Protein AF-A0A2D6HZ17-F1 (afdb_monomer)

Radius of gyration: 19.73 Å; Cα contacts (8 Å, |Δi|>4): 128; chains: 1; bounding box: 53×51×37 Å

Solvent-accessible surface area (backbone atoms only — not comparable to full-atom values): 8493 Å² total; per-residue (Å²): 118,47,75,50,38,84,84,53,52,69,68,60,52,52,50,49,43,59,49,56,67,67,53,84,72,96,78,51,79,46,65,38,63,84,49,55,35,52,100,58,76,58,54,10,68,34,63,66,46,76,41,78,66,83,68,91,46,54,67,56,50,53,43,38,52,49,38,37,65,43,92,94,41,45,84,49,48,80,43,76,58,71,56,81,100,41,72,49,54,58,52,51,49,55,36,54,67,51,43,54,59,50,52,53,50,53,49,52,57,72,44,65,73,45,61,82,76,47,83,82,60,97,48,67,67,61,53,52,52,52,52,50,45,73,74,60,60,81,84,129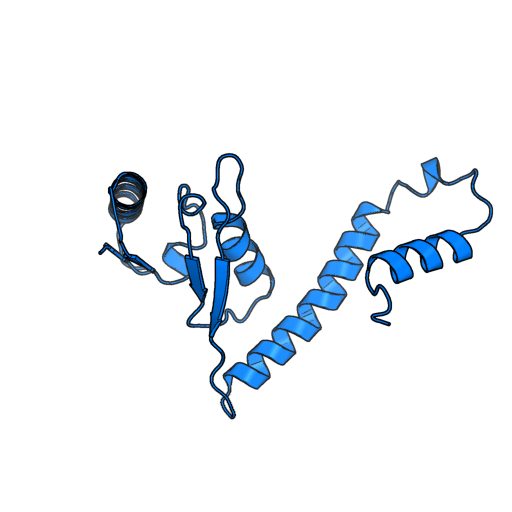

Sequence (140 aa):
MWWGHGGTDEREREDMVATYRKHEGPCLLIGTGQAFGESVDGLQTSDLAIFAMLPWRPGDFEQWKGRFDRIGGRPTLLKVVLARKSYDEKVAGILADKITPIKEFLAAEQYQGMDDKLLGIDDHDRMKASVLSALFGEEE

Mean predicted aligned error: 12.59 Å

pLDDT: mean 74.35, std 19.04, range [36.66, 95.5]

Nearest PDB structures (foldseek):
  5jxt-assembly1_I  TM=7.336E-01  e=9.247E-06  Thermothelomyces thermophilus ATCC 42464
  5jxt-assembly1_E  TM=7.074E-01  e=7.169E-06  Thermothelomyces thermophilus ATCC 42464
  5jxt-assembly1_P  TM=7.035E-01  e=1.539E-05  Thermothelomyces thermophilus ATCC 42464
  5jxt-assembly1_H  TM=7.177E-01  e=6.239E-05  Thermothelomyces thermophilus ATCC 42464
  5jxt-assembly1_C  TM=7.114E-01  e=9.740E-05  Thermothelomyces thermophilus ATCC 42464

Structure (mmCIF, N/CA/C/O backbone):
data_AF-A0A2D6HZ17-F1
#
_entry.id   AF-A0A2D6HZ17-F1
#
loop_
_atom_site.group_PDB
_atom_site.id
_atom_site.type_symbol
_atom_site.label_atom_id
_atom_site.label_alt_id
_atom_site.label_comp_id
_atom_site.label_asym_id
_atom_site.label_entity_id
_atom_site.label_seq_id
_atom_site.pdbx_PDB_ins_code
_atom_site.Cartn_x
_atom_site.Cartn_y
_atom_site.Cartn_z
_atom_site.occupancy
_atom_site.B_iso_or_equiv
_atom_site.auth_seq_id
_atom_site.auth_comp_id
_atom_site.auth_asym_id
_atom_site.auth_atom_id
_atom_site.pdbx_PDB_model_num
ATOM 1 N N . MET A 1 1 ? 8.414 -15.258 -7.104 1.00 91.69 1 MET A N 1
ATOM 2 C CA . MET A 1 1 ? 8.156 -14.530 -5.841 1.00 91.69 1 MET A CA 1
ATOM 3 C C . MET A 1 1 ? 9.336 -13.610 -5.622 1.00 91.69 1 MET A C 1
ATOM 5 O O . MET A 1 1 ? 10.458 -14.073 -5.770 1.00 91.69 1 MET A O 1
ATOM 9 N N . TRP A 1 2 ? 9.077 -12.353 -5.286 1.00 95.50 2 TRP A N 1
ATOM 10 C CA . TRP A 1 2 ? 10.088 -11.340 -4.983 1.00 95.50 2 TRP A CA 1
ATOM 11 C C . TRP A 1 2 ? 9.783 -10.718 -3.631 1.00 95.50 2 TRP A C 1
ATOM 13 O O . TRP A 1 2 ? 8.616 -10.669 -3.229 1.00 95.50 2 TRP A O 1
ATOM 23 N N . TRP A 1 3 ? 10.809 -10.246 -2.932 1.00 94.44 3 TRP A N 1
ATOM 24 C CA . TRP A 1 3 ? 10.611 -9.565 -1.665 1.00 94.44 3 TRP A CA 1
ATOM 25 C C . TRP A 1 3 ? 11.722 -8.563 -1.362 1.00 94.44 3 TRP A C 1
ATOM 27 O O . TRP A 1 3 ? 12.867 -8.775 -1.745 1.00 94.44 3 TRP A O 1
ATOM 37 N N . GLY A 1 4 ? 11.394 -7.492 -0.643 1.00 91.94 4 GLY A N 1
ATOM 38 C CA . GLY A 1 4 ? 12.387 -6.523 -0.185 1.00 91.94 4 GLY A CA 1
ATOM 39 C C . GLY A 1 4 ? 11.936 -5.716 1.031 1.00 91.94 4 GLY A C 1
ATOM 40 O O . GLY A 1 4 ? 10.765 -5.706 1.415 1.00 91.94 4 GLY A O 1
ATOM 41 N N . HIS A 1 5 ? 12.880 -5.010 1.639 1.00 92.50 5 HIS A N 1
ATOM 42 C CA . HIS A 1 5 ? 12.651 -4.120 2.777 1.00 92.50 5 HIS A CA 1
ATOM 43 C C . HIS A 1 5 ? 13.559 -2.889 2.678 1.00 92.50 5 HIS A C 1
ATOM 45 O O . HIS A 1 5 ? 14.264 -2.700 1.692 1.00 92.50 5 HIS A O 1
ATOM 51 N N . GLY A 1 6 ? 13.572 -2.037 3.708 1.00 89.50 6 GLY A N 1
ATOM 52 C CA . GLY A 1 6 ? 14.349 -0.787 3.693 1.00 89.50 6 GLY A CA 1
ATOM 53 C C . GLY A 1 6 ? 15.874 -0.953 3.599 1.00 89.50 6 GLY A C 1
ATOM 54 O O . GLY A 1 6 ? 16.568 0.040 3.437 1.00 89.50 6 GLY A O 1
ATOM 55 N N . GLY A 1 7 ? 16.394 -2.179 3.708 1.00 92.31 7 GLY A N 1
ATOM 56 C CA . GLY A 1 7 ? 17.815 -2.492 3.521 1.00 92.31 7 GLY A CA 1
ATOM 57 C C . GLY A 1 7 ? 18.145 -3.072 2.145 1.00 92.31 7 GLY A C 1
ATOM 58 O O . GLY A 1 7 ? 19.314 -3.288 1.855 1.00 92.31 7 GLY A O 1
ATOM 59 N N . THR A 1 8 ? 17.136 -3.338 1.314 1.00 91.31 8 THR A N 1
ATOM 60 C CA . THR A 1 8 ? 17.326 -3.758 -0.075 1.00 91.31 8 THR A CA 1
ATOM 61 C C . THR A 1 8 ? 17.840 -2.575 -0.885 1.00 91.31 8 THR A C 1
ATOM 63 O O . THR A 1 8 ? 17.266 -1.484 -0.789 1.00 91.31 8 THR A O 1
ATOM 66 N N . ASP A 1 9 ? 18.882 -2.796 -1.685 1.00 91.12 9 ASP A N 1
ATOM 67 C CA . ASP A 1 9 ? 19.454 -1.765 -2.549 1.00 91.12 9 ASP A CA 1
ATOM 68 C C . ASP A 1 9 ? 18.417 -1.224 -3.543 1.00 91.12 9 ASP A C 1
ATOM 70 O O . A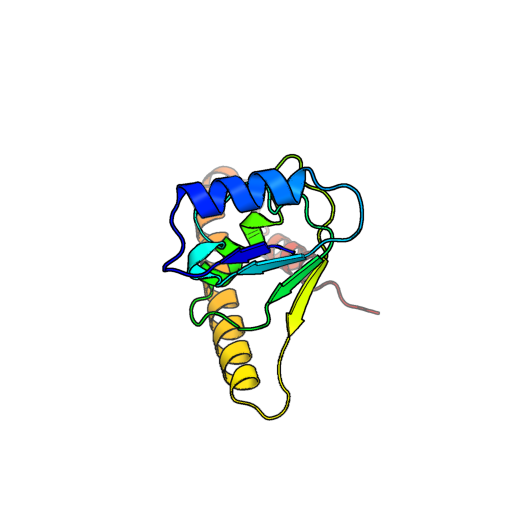SP A 1 9 ? 17.497 -1.927 -3.964 1.00 91.12 9 ASP A O 1
ATOM 74 N N . GLU A 1 10 ? 18.551 0.045 -3.920 1.00 88.88 10 GLU A N 1
ATOM 75 C CA . GLU A 1 10 ? 17.612 0.690 -4.836 1.00 88.88 10 GLU A CA 1
ATOM 76 C C . GLU A 1 10 ? 17.556 -0.003 -6.199 1.00 88.88 10 GLU A C 1
ATOM 78 O O . GLU A 1 10 ? 16.459 -0.301 -6.673 1.00 88.88 10 GLU A O 1
ATOM 83 N N . ARG A 1 11 ? 18.709 -0.356 -6.781 1.00 90.56 11 ARG A N 1
ATOM 84 C CA . ARG A 1 11 ? 18.756 -1.046 -8.079 1.00 90.56 11 ARG A CA 1
ATOM 85 C C . ARG A 1 11 ? 18.138 -2.428 -7.988 1.00 90.56 11 ARG A C 1
ATOM 87 O O . ARG A 1 11 ? 17.412 -2.848 -8.880 1.00 90.56 11 ARG A O 1
ATOM 94 N N . GLU A 1 12 ? 18.378 -3.116 -6.878 1.00 91.75 12 GLU A N 1
ATOM 95 C CA . GLU A 1 12 ? 17.792 -4.430 -6.638 1.00 91.75 12 GLU A CA 1
ATOM 96 C C . GLU A 1 12 ? 16.257 -4.346 -6.550 1.00 91.75 12 GLU A C 1
ATOM 98 O O . GLU A 1 12 ? 15.559 -5.184 -7.120 1.00 91.75 12 GLU A O 1
ATOM 103 N N . ARG A 1 13 ? 15.701 -3.302 -5.915 1.00 91.12 13 ARG A N 1
ATOM 104 C CA . ARG A 1 13 ? 14.245 -3.055 -5.909 1.00 91.12 13 ARG A CA 1
ATOM 105 C C . ARG A 1 13 ? 13.703 -2.776 -7.307 1.00 91.12 13 ARG A C 1
ATOM 107 O O . ARG A 1 13 ? 12.661 -3.328 -7.665 1.00 91.12 13 ARG A O 1
ATOM 114 N N . GLU A 1 14 ? 14.387 -1.949 -8.090 1.00 91.19 14 GLU A N 1
ATOM 115 C CA . GLU A 1 14 ? 13.996 -1.649 -9.471 1.00 91.19 14 GLU A CA 1
ATOM 116 C C . GLU A 1 14 ? 13.992 -2.910 -10.343 1.00 91.19 14 GLU A C 1
ATOM 118 O O . GLU A 1 14 ? 12.999 -3.187 -11.022 1.00 91.19 14 GLU A O 1
ATOM 123 N N . ASP A 1 15 ? 15.044 -3.726 -10.262 1.00 93.62 15 ASP A N 1
ATOM 124 C CA . ASP A 1 15 ? 15.163 -4.988 -10.995 1.00 93.62 15 ASP A CA 1
ATOM 125 C C . ASP A 1 15 ? 14.095 -6.003 -10.564 1.00 93.62 15 ASP A C 1
ATOM 127 O O . ASP A 1 15 ? 13.484 -6.682 -11.402 1.00 93.62 15 ASP A O 1
ATOM 131 N N . MET A 1 16 ? 13.794 -6.080 -9.265 1.00 94.69 16 MET A N 1
ATOM 132 C CA . MET A 1 16 ? 12.703 -6.910 -8.753 1.00 94.69 16 MET A CA 1
ATOM 133 C C . MET A 1 16 ? 11.351 -6.497 -9.333 1.00 94.69 16 MET A C 1
ATOM 135 O O . MET A 1 16 ? 10.595 -7.349 -9.795 1.00 94.69 16 MET A O 1
ATOM 139 N N . VAL A 1 17 ? 11.038 -5.201 -9.361 1.00 93.31 17 VAL A N 1
ATOM 140 C CA . VAL A 1 17 ? 9.765 -4.710 -9.913 1.00 93.31 17 VAL A CA 1
ATOM 141 C C . VAL A 1 17 ? 9.723 -4.890 -11.432 1.00 93.31 17 VAL A C 1
ATOM 143 O O . VAL A 1 17 ? 8.696 -5.287 -11.992 1.00 93.31 17 VAL A O 1
ATOM 146 N N . ALA A 1 18 ? 10.851 -4.676 -12.112 1.00 93.81 18 ALA A N 1
ATOM 147 C CA . ALA A 1 18 ? 10.976 -4.857 -13.551 1.00 93.81 18 ALA A CA 1
ATOM 148 C C . ALA A 1 18 ? 10.807 -6.319 -13.987 1.00 93.81 18 ALA A C 1
ATOM 150 O O . ALA A 1 18 ? 10.253 -6.566 -15.062 1.00 93.81 18 ALA A O 1
ATOM 151 N N . THR A 1 19 ? 11.273 -7.274 -13.180 1.00 94.88 19 THR A N 1
ATOM 152 C CA . THR A 1 19 ? 11.086 -8.712 -13.424 1.00 94.88 19 THR A CA 1
ATOM 153 C C . THR A 1 19 ? 9.691 -9.178 -13.015 1.00 94.88 19 THR A C 1
ATOM 155 O O . THR A 1 19 ? 9.060 -9.901 -13.782 1.00 94.88 19 THR A O 1
ATOM 158 N N . TYR A 1 20 ? 9.162 -8.687 -11.889 1.00 94.75 20 TYR A N 1
ATOM 159 C CA . TYR A 1 20 ? 7.787 -8.925 -11.440 1.00 94.75 20 TYR A CA 1
ATOM 160 C C . TYR A 1 20 ? 6.757 -8.564 -12.518 1.00 94.75 20 TYR A C 1
ATOM 162 O O . TYR A 1 20 ? 5.962 -9.411 -12.915 1.00 94.75 20 TYR A O 1
ATOM 170 N N . ARG A 1 21 ? 6.810 -7.340 -13.064 1.00 91.38 21 ARG A N 1
ATOM 171 C CA . ARG A 1 21 ? 5.817 -6.860 -14.047 1.00 91.38 21 ARG A CA 1
ATOM 172 C C . ARG A 1 21 ? 5.838 -7.610 -15.384 1.00 91.38 21 ARG A C 1
ATOM 174 O O . ARG A 1 21 ? 4.882 -7.529 -16.145 1.00 91.38 21 ARG A O 1
ATOM 181 N N . LYS A 1 22 ? 6.962 -8.257 -15.712 1.00 93.12 22 LYS A N 1
ATOM 182 C CA . LYS A 1 22 ? 7.152 -9.016 -16.960 1.00 93.12 22 LYS A CA 1
ATOM 183 C C . LYS A 1 22 ? 6.819 -10.497 -16.795 1.00 93.12 22 LYS A C 1
ATOM 185 O O . LYS A 1 22 ? 6.835 -11.224 -17.782 1.00 93.12 22 LYS A O 1
ATOM 190 N N . HIS A 1 23 ? 6.595 -10.956 -15.568 1.00 94.50 23 HIS A N 1
ATOM 191 C CA . HIS A 1 23 ? 6.372 -12.363 -15.300 1.00 94.50 23 HIS A CA 1
ATOM 192 C C . HIS A 1 23 ? 5.002 -12.805 -15.815 1.00 94.50 23 HIS A C 1
ATOM 194 O O . HIS A 1 23 ? 3.972 -12.237 -15.455 1.00 94.50 23 HIS A O 1
ATOM 200 N N . GLU A 1 24 ? 4.991 -13.867 -16.614 1.00 91.69 24 GLU A N 1
ATOM 201 C CA . GLU A 1 24 ? 3.760 -14.476 -17.101 1.00 91.69 24 GLU A CA 1
ATOM 202 C C . GLU A 1 24 ? 3.187 -15.441 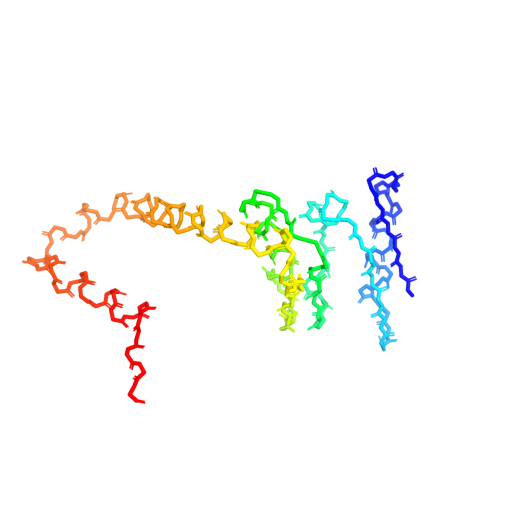-16.055 1.00 91.69 24 GLU A C 1
ATOM 204 O O . GLU A 1 24 ? 3.875 -16.319 -15.535 1.00 91.69 24 GLU A O 1
ATOM 209 N N . GLY A 1 25 ? 1.903 -15.285 -15.739 1.00 92.44 25 GLY A N 1
ATOM 210 C CA . GLY A 1 25 ? 1.198 -16.136 -14.782 1.00 92.44 25 GLY A CA 1
ATOM 211 C C . GLY A 1 25 ? 1.277 -15.667 -13.320 1.00 92.44 25 GLY A C 1
ATOM 212 O O . GLY A 1 25 ? 1.794 -14.585 -13.025 1.00 92.44 25 GLY A O 1
ATOM 213 N N . PRO A 1 26 ? 0.719 -16.463 -12.386 1.00 94.31 26 PRO A N 1
ATOM 214 C CA . PRO A 1 26 ? 0.563 -16.065 -10.991 1.00 94.31 26 PRO A CA 1
ATOM 215 C C . PRO A 1 26 ? 1.904 -15.807 -10.315 1.00 94.31 26 PRO A C 1
ATOM 217 O O . PRO A 1 26 ? 2.805 -16.648 -10.335 1.00 94.31 26 PRO A O 1
ATOM 220 N N . CYS A 1 27 ? 2.031 -14.653 -9.670 1.00 95.12 27 CYS A N 1
ATOM 221 C CA . CYS A 1 27 ? 3.247 -14.290 -8.970 1.00 95.12 27 CYS A CA 1
ATOM 222 C C . CYS A 1 27 ? 2.971 -13.340 -7.796 1.00 95.12 27 CYS A C 1
ATOM 224 O O . CYS A 1 27 ? 1.852 -12.867 -7.609 1.00 95.12 27 CYS A O 1
ATOM 226 N N . LEU A 1 28 ? 3.988 -13.112 -6.961 1.00 95.38 28 LEU A N 1
ATOM 227 C CA . LEU A 1 28 ? 3.863 -12.359 -5.714 1.00 95.38 28 LEU A CA 1
ATOM 228 C C . LEU A 1 28 ? 5.105 -11.501 -5.477 1.00 95.38 28 LEU A C 1
ATOM 230 O O . LEU A 1 28 ? 6.224 -12.016 -5.556 1.00 95.38 28 LEU A O 1
ATOM 234 N N . LEU A 1 29 ? 4.879 -10.234 -5.139 1.00 94.94 29 LEU A N 1
ATOM 235 C CA . LEU A 1 29 ? 5.874 -9.285 -4.648 1.00 94.94 29 LEU A CA 1
ATOM 236 C C . LEU A 1 29 ? 5.511 -8.902 -3.207 1.00 94.94 29 LEU A C 1
ATOM 238 O O . LEU A 1 29 ? 4.372 -8.524 -2.939 1.00 94.94 29 LEU A O 1
ATOM 242 N N . ILE A 1 30 ? 6.467 -9.016 -2.287 1.00 94.75 30 ILE A N 1
ATOM 243 C CA . ILE A 1 30 ? 6.288 -8.706 -0.863 1.00 94.75 30 ILE A CA 1
ATOM 244 C C . ILE A 1 30 ? 7.211 -7.550 -0.486 1.00 94.75 30 ILE A C 1
ATOM 246 O O . ILE A 1 30 ? 8.408 -7.589 -0.739 1.00 94.75 30 ILE A O 1
ATOM 250 N N . GLY A 1 31 ? 6.677 -6.521 0.156 1.00 92.88 31 GLY A N 1
ATOM 251 C CA . GLY A 1 31 ? 7.461 -5.338 0.476 1.00 92.88 31 GLY A CA 1
ATOM 252 C C . GLY A 1 31 ? 7.006 -4.663 1.750 1.00 92.88 31 GLY A C 1
ATOM 253 O O . GLY A 1 31 ? 5.832 -4.729 2.116 1.00 92.88 31 GLY A O 1
ATOM 254 N N . THR A 1 32 ? 7.924 -3.963 2.410 1.00 91.31 32 THR A N 1
ATOM 255 C CA . THR A 1 32 ? 7.518 -2.951 3.385 1.00 91.31 32 THR A CA 1
ATOM 256 C C . THR A 1 32 ? 7.011 -1.718 2.642 1.00 91.31 32 THR A C 1
ATOM 258 O O . THR A 1 32 ? 7.557 -1.333 1.606 1.00 91.31 32 THR A O 1
A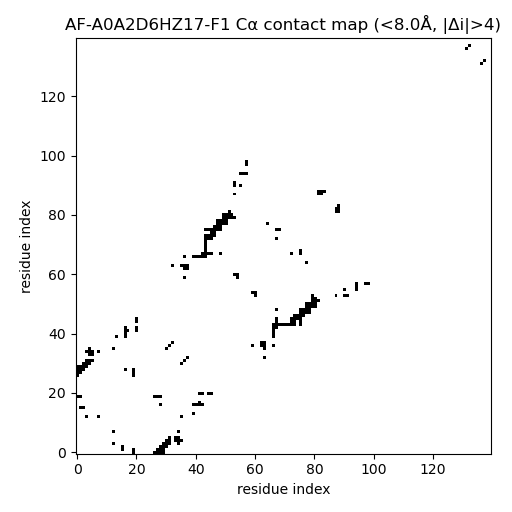TOM 261 N N . GLY A 1 33 ? 5.986 -1.055 3.184 1.00 85.56 33 GLY A N 1
ATOM 262 C CA . GLY A 1 33 ? 5.444 0.157 2.564 1.00 85.56 33 GLY A CA 1
ATOM 263 C C . GLY A 1 33 ? 6.477 1.284 2.433 1.00 85.56 33 GLY A C 1
ATOM 264 O O . GLY A 1 33 ? 6.422 2.053 1.490 1.00 85.56 33 GLY A O 1
ATOM 265 N N . GLN A 1 34 ? 7.486 1.336 3.302 1.00 84.50 34 GLN A N 1
ATOM 266 C CA . GLN A 1 34 ? 8.588 2.300 3.177 1.00 84.50 34 GLN A CA 1
ATOM 267 C C . GLN A 1 34 ? 9.555 1.970 2.026 1.00 84.50 34 GLN A C 1
ATOM 269 O O . GLN A 1 34 ? 10.157 2.869 1.460 1.00 84.50 34 GLN A O 1
ATOM 274 N N . ALA A 1 35 ? 9.711 0.693 1.663 1.00 85.00 35 ALA A N 1
ATOM 275 C CA . ALA A 1 35 ? 10.616 0.288 0.586 1.00 85.00 35 ALA A CA 1
ATOM 276 C C . ALA A 1 35 ? 9.951 0.306 -0.798 1.00 85.00 35 ALA A C 1
ATOM 278 O O . ALA A 1 35 ? 10.636 0.503 -1.795 1.00 85.00 35 ALA A O 1
ATOM 279 N N . PHE A 1 36 ? 8.633 0.085 -0.863 1.00 83.81 36 PHE A N 1
ATOM 280 C CA . PHE A 1 36 ? 7.895 -0.043 -2.129 1.00 83.81 36 PHE A CA 1
ATOM 281 C C . PHE A 1 36 ? 6.751 0.962 -2.306 1.00 83.81 36 PHE A C 1
ATOM 283 O O . PHE A 1 36 ? 6.166 1.052 -3.382 1.00 83.81 36 PHE A O 1
ATOM 290 N N . GLY A 1 37 ? 6.400 1.709 -1.262 1.00 68.69 37 GLY A N 1
ATOM 291 C CA . GLY A 1 37 ? 5.317 2.693 -1.294 1.00 68.69 37 GLY A CA 1
ATOM 292 C C . GLY A 1 37 ? 5.738 4.073 -1.798 1.00 68.69 37 GLY A C 1
ATOM 293 O O . GLY A 1 37 ? 4.877 4.888 -2.141 1.00 68.69 37 GLY A O 1
ATOM 294 N N . GLU A 1 38 ? 7.044 4.316 -1.904 1.00 72.50 38 GLU A N 1
ATOM 295 C CA . GLU A 1 38 ? 7.640 5.552 -2.408 1.00 72.50 38 GLU A CA 1
ATOM 296 C C . GLU A 1 38 ? 8.513 5.254 -3.629 1.00 72.50 38 GLU A C 1
ATOM 298 O O . GLU A 1 38 ? 9.154 4.210 -3.699 1.00 72.50 38 GLU A O 1
ATOM 303 N N . SER A 1 39 ? 8.498 6.160 -4.611 1.00 66.19 39 SER A N 1
ATOM 304 C CA . SER A 1 39 ? 9.367 6.154 -5.805 1.00 66.19 39 SER A CA 1
ATOM 305 C C . SER A 1 39 ? 9.382 4.893 -6.690 1.00 66.19 39 SER A C 1
ATOM 307 O O . SER A 1 39 ? 10.068 4.884 -7.703 1.00 66.19 39 SER A O 1
ATOM 309 N N . VAL A 1 40 ? 8.575 3.868 -6.404 1.00 80.50 40 VAL A N 1
ATOM 310 C CA . VAL A 1 40 ? 8.437 2.677 -7.257 1.00 80.50 40 VAL A CA 1
ATOM 311 C C . VAL A 1 40 ? 7.382 2.900 -8.344 1.00 80.50 40 VAL A C 1
ATOM 313 O O . VAL A 1 40 ? 6.307 3.456 -8.088 1.00 80.50 40 VAL A O 1
ATOM 316 N N . ASP A 1 41 ? 7.679 2.458 -9.567 1.00 83.75 41 ASP A N 1
ATOM 317 C CA . ASP A 1 41 ? 6.755 2.406 -10.703 1.00 83.75 41 ASP A CA 1
ATOM 318 C C . ASP A 1 41 ? 6.605 0.980 -11.239 1.00 83.75 41 ASP A C 1
ATOM 320 O O . ASP A 1 41 ? 7.557 0.206 -11.252 1.00 83.75 41 ASP A O 1
ATOM 324 N N . GLY A 1 42 ? 5.400 0.632 -11.686 1.00 84.88 42 GLY A N 1
ATOM 325 C CA . GLY A 1 42 ? 5.062 -0.687 -12.220 1.00 84.88 42 GLY A CA 1
ATOM 326 C C . GLY A 1 42 ? 4.098 -1.486 -11.346 1.00 84.88 42 GLY A C 1
ATOM 327 O O . GLY A 1 42 ? 3.538 -2.470 -11.823 1.00 84.88 42 GLY A O 1
ATOM 328 N N . LEU A 1 43 ? 3.830 -1.065 -10.106 1.00 90.81 43 LEU A N 1
ATOM 329 C CA . LEU A 1 43 ? 2.884 -1.755 -9.219 1.00 90.81 43 LEU A CA 1
ATOM 330 C C . LEU A 1 43 ? 1.430 -1.668 -9.705 1.00 90.81 43 LEU A C 1
ATOM 332 O O . LEU A 1 43 ? 0.648 -2.567 -9.411 1.00 90.81 43 LEU A O 1
ATOM 336 N N . GLN A 1 44 ? 1.092 -0.678 -10.535 1.00 90.56 44 GLN A N 1
ATOM 337 C CA . GLN A 1 44 ? -0.189 -0.565 -11.245 1.00 90.56 44 GLN A CA 1
ATOM 338 C C . GLN A 1 44 ? -0.467 -1.730 -12.211 1.00 90.56 44 GLN A C 1
ATOM 340 O O . GLN A 1 44 ? -1.567 -1.869 -12.741 1.00 90.56 44 GLN A O 1
ATOM 345 N N . THR A 1 45 ? 0.534 -2.582 -12.450 1.00 90.81 45 THR A N 1
ATOM 346 C CA . THR A 1 45 ? 0.383 -3.855 -13.158 1.00 90.81 45 THR A CA 1
ATOM 347 C C . THR A 1 45 ? 0.011 -5.000 -12.221 1.00 90.81 45 THR A C 1
ATOM 349 O O . THR A 1 45 ? 0.125 -6.144 -12.625 1.00 90.81 45 THR A O 1
ATOM 352 N N . SER A 1 46 ? -0.444 -4.766 -10.992 1.00 92.19 46 SER A N 1
ATOM 353 C CA . SER A 1 46 ? -0.902 -5.828 -10.079 1.00 92.19 46 SER A CA 1
ATOM 354 C C . SER A 1 46 ? -2.408 -6.077 -10.235 1.00 92.19 46 SER A C 1
ATOM 356 O O . SER A 1 46 ? -3.145 -5.163 -10.568 1.00 92.19 46 SER A O 1
ATOM 358 N N . ASP A 1 47 ? -2.891 -7.295 -9.977 1.00 92.38 47 ASP A N 1
ATOM 359 C CA . ASP A 1 47 ? -4.344 -7.563 -9.890 1.00 92.38 47 ASP A CA 1
ATOM 360 C C . ASP A 1 47 ? -4.883 -7.369 -8.462 1.00 92.38 47 ASP A C 1
ATOM 362 O O . ASP A 1 47 ? -6.064 -7.101 -8.246 1.00 92.38 47 ASP A O 1
ATOM 366 N N . LEU A 1 48 ? -4.012 -7.533 -7.462 1.00 91.75 48 LEU A N 1
ATOM 367 C CA . LEU A 1 48 ? -4.352 -7.523 -6.044 1.00 91.75 48 LEU A CA 1
ATOM 368 C C . LEU A 1 48 ? -3.199 -6.926 -5.235 1.00 91.75 48 LEU A C 1
ATOM 370 O O . LEU A 1 48 ? -2.071 -7.407 -5.322 1.00 91.75 48 LEU A O 1
ATOM 374 N N . ALA A 1 49 ? -3.506 -5.946 -4.390 1.00 91.56 49 ALA A N 1
ATOM 375 C CA . ALA A 1 49 ? -2.607 -5.452 -3.357 1.00 91.56 49 ALA A CA 1
ATOM 376 C C . ALA A 1 49 ? -3.191 -5.746 -1.975 1.00 91.56 49 ALA A C 1
ATOM 378 O O . ALA A 1 49 ? -4.367 -5.482 -1.714 1.00 91.56 49 ALA A O 1
ATOM 379 N N . ILE A 1 50 ? -2.364 -6.287 -1.082 1.00 91.44 50 ILE A N 1
ATOM 380 C CA . ILE A 1 50 ? -2.759 -6.612 0.288 1.00 91.44 50 ILE A CA 1
ATOM 381 C C . ILE A 1 50 ? -1.922 -5.778 1.253 1.00 91.44 50 ILE A C 1
ATOM 383 O O . ILE A 1 50 ? -0.714 -5.971 1.372 1.00 91.44 50 ILE A O 1
ATOM 387 N N . PHE A 1 51 ? -2.580 -4.883 1.981 1.00 89.50 51 PHE A N 1
ATOM 388 C CA . PHE A 1 51 ? -1.992 -4.155 3.095 1.00 89.50 51 PHE A CA 1
ATOM 389 C C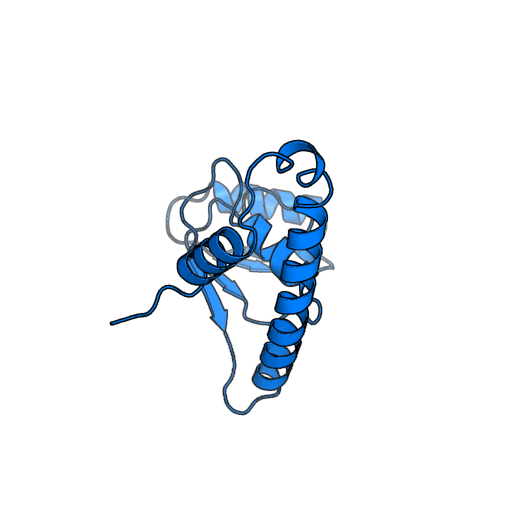 . PHE A 1 51 ? -2.166 -4.982 4.366 1.00 89.50 51 PHE A C 1
ATOM 391 O O . PHE A 1 51 ? -3.224 -4.971 4.993 1.00 89.50 51 PHE A O 1
ATOM 398 N N . ALA A 1 52 ? -1.120 -5.734 4.711 1.00 89.00 52 ALA A N 1
ATOM 399 C CA . ALA A 1 52 ? -1.077 -6.549 5.925 1.00 89.00 52 ALA A CA 1
ATOM 400 C C . ALA A 1 52 ? -0.776 -5.733 7.195 1.00 89.00 52 ALA A C 1
ATOM 402 O O . ALA A 1 52 ? -1.009 -6.214 8.296 1.00 89.00 52 ALA A O 1
ATOM 403 N N . MET A 1 53 ? -0.245 -4.517 7.043 1.00 85.12 53 MET A N 1
ATOM 404 C CA . MET A 1 53 ? 0.021 -3.586 8.139 1.00 85.12 53 MET A CA 1
ATOM 405 C C . MET A 1 53 ? -0.471 -2.195 7.752 1.00 85.12 53 MET A C 1
ATOM 407 O O . MET A 1 53 ? -0.151 -1.702 6.666 1.00 85.12 53 MET A O 1
ATOM 411 N N . LEU A 1 54 ? -1.227 -1.562 8.648 1.00 81.25 54 LEU A N 1
ATOM 412 C CA . LEU A 1 54 ? -1.662 -0.182 8.477 1.00 81.25 54 LEU A CA 1
ATOM 413 C C . LEU A 1 54 ? -0.508 0.796 8.747 1.00 81.25 54 LEU A C 1
ATOM 415 O O . LEU A 1 54 ? 0.209 0.634 9.739 1.00 81.25 54 LEU A O 1
ATOM 419 N N . PRO A 1 55 ? -0.333 1.840 7.918 1.00 82.75 55 PRO A N 1
ATOM 420 C CA . PRO A 1 55 ? 0.540 2.945 8.276 1.00 82.75 55 PRO A CA 1
ATOM 421 C C . PRO A 1 55 ? -0.081 3.779 9.398 1.00 82.75 55 PRO A C 1
ATOM 423 O O . PRO A 1 55 ? -1.288 3.784 9.605 1.00 82.75 55 PRO A O 1
ATOM 426 N N . TRP A 1 56 ? 0.738 4.562 10.091 1.00 81.38 56 TRP A N 1
ATOM 427 C CA . TRP A 1 56 ? 0.254 5.486 11.123 1.00 81.38 56 TRP A CA 1
ATOM 428 C C . TRP A 1 56 ? -0.214 6.834 10.571 1.00 81.38 56 TRP A C 1
ATOM 430 O O . TRP A 1 56 ? -0.950 7.564 11.242 1.00 81.38 56 TRP A O 1
ATOM 440 N N . ARG A 1 57 ? 0.248 7.191 9.368 1.00 81.44 57 ARG A N 1
ATOM 441 C CA . ARG A 1 57 ? -0.067 8.459 8.710 1.00 81.44 57 ARG A CA 1
ATOM 442 C C . ARG A 1 57 ? -1.012 8.199 7.533 1.00 81.44 57 ARG A C 1
ATOM 444 O O . ARG A 1 57 ? -0.677 7.380 6.679 1.00 81.44 57 ARG A O 1
ATOM 451 N N . PRO A 1 58 ? -2.135 8.930 7.433 1.00 77.25 58 PRO A N 1
ATOM 452 C CA . PRO A 1 58 ? -3.026 8.863 6.274 1.00 77.25 58 PRO A CA 1
ATOM 453 C C . PRO A 1 58 ? -2.314 9.062 4.936 1.00 77.25 58 PRO A C 1
ATOM 455 O O . PRO A 1 58 ? -2.544 8.305 3.999 1.00 77.25 58 PRO A O 1
ATOM 458 N N . GLY A 1 59 ? -1.391 10.028 4.876 1.00 81.56 59 GLY A N 1
ATOM 459 C CA . GLY A 1 59 ? -0.651 10.333 3.653 1.00 81.56 59 GLY A CA 1
ATOM 460 C C . GLY A 1 59 ? 0.202 9.168 3.147 1.00 81.56 59 GLY A C 1
ATOM 461 O O . GLY A 1 59 ? 0.343 9.009 1.941 1.00 81.56 59 GLY A O 1
ATOM 462 N N . ASP A 1 60 ? 0.715 8.310 4.035 1.00 83.62 60 ASP A N 1
ATOM 463 C CA . ASP A 1 60 ? 1.441 7.105 3.612 1.00 83.62 60 ASP A CA 1
ATOM 464 C C . ASP A 1 60 ? 0.485 6.134 2.911 1.00 83.62 60 ASP A C 1
ATOM 466 O O . ASP A 1 60 ? 0.806 5.594 1.858 1.00 83.62 60 ASP A O 1
ATOM 470 N N . PHE A 1 61 ? -0.725 5.955 3.452 1.00 82.00 61 PHE A N 1
ATOM 471 C CA . PHE A 1 61 ? -1.734 5.088 2.845 1.00 82.00 61 PHE A CA 1
ATOM 472 C C . PHE A 1 61 ? -2.164 5.590 1.461 1.00 82.00 61 PHE A C 1
ATOM 474 O O . PHE A 1 61 ? -2.240 4.802 0.518 1.00 82.00 61 PHE A O 1
ATOM 481 N N . GLU A 1 62 ? -2.407 6.895 1.319 1.00 82.38 62 GLU A N 1
ATOM 482 C CA . GLU A 1 62 ? -2.752 7.510 0.031 1.00 82.38 62 GLU A CA 1
ATOM 483 C C . GLU A 1 62 ? -1.622 7.372 -0.987 1.00 82.38 62 GLU A C 1
ATOM 485 O O . GLU A 1 62 ? -1.868 6.989 -2.133 1.00 82.38 62 GLU A O 1
ATOM 490 N N . GLN A 1 63 ? -0.377 7.599 -0.564 1.00 82.81 63 GLN A N 1
ATOM 491 C CA . GLN A 1 63 ? 0.784 7.399 -1.422 1.00 82.81 63 GLN A CA 1
ATOM 492 C C . GLN A 1 63 ? 0.915 5.950 -1.881 1.00 82.81 63 GLN A C 1
ATOM 494 O O . GLN A 1 63 ? 1.141 5.717 -3.068 1.00 82.81 63 GLN A O 1
ATOM 499 N N . TRP A 1 64 ? 0.760 4.983 -0.972 1.00 87.00 64 TRP A N 1
ATOM 500 C CA . TRP A 1 64 ? 0.861 3.562 -1.301 1.00 87.00 64 TRP A CA 1
ATOM 501 C C . TRP A 1 64 ? -0.259 3.133 -2.245 1.00 87.00 64 TRP A C 1
ATOM 503 O O . TRP A 1 64 ? 0.007 2.473 -3.248 1.00 87.00 64 TRP A O 1
ATOM 513 N N . LYS A 1 65 ? -1.500 3.562 -1.976 1.00 84.44 65 LYS A N 1
ATOM 514 C CA . LYS A 1 65 ? -2.642 3.366 -2.878 1.00 84.44 65 LYS A CA 1
ATOM 515 C C . LYS A 1 65 ? -2.338 3.920 -4.271 1.00 84.44 65 LYS A C 1
ATOM 517 O O . LYS A 1 65 ? -2.530 3.216 -5.260 1.00 84.44 65 LYS A O 1
ATOM 522 N N . GLY A 1 66 ? -1.812 5.141 -4.348 1.00 85.62 66 GLY A N 1
ATOM 523 C CA . GLY A 1 66 ? -1.459 5.804 -5.604 1.00 85.62 66 GLY A CA 1
ATOM 524 C C . GLY A 1 66 ? -0.361 5.103 -6.414 1.00 85.62 66 GLY A C 1
ATOM 525 O O . GLY A 1 66 ? -0.091 5.500 -7.543 1.00 85.62 66 GLY A O 1
ATOM 526 N N . ARG A 1 67 ? 0.298 4.060 -5.887 1.00 87.19 67 ARG A N 1
ATOM 527 C CA . ARG A 1 67 ? 1.219 3.214 -6.672 1.00 87.19 67 ARG A CA 1
ATOM 528 C C . ARG A 1 67 ? 0.494 2.168 -7.512 1.00 87.19 67 ARG A C 1
ATOM 530 O O . ARG A 1 67 ? 1.011 1.781 -8.554 1.00 87.19 67 ARG A O 1
ATOM 537 N N . PHE A 1 68 ? -0.692 1.750 -7.083 1.00 88.56 68 PH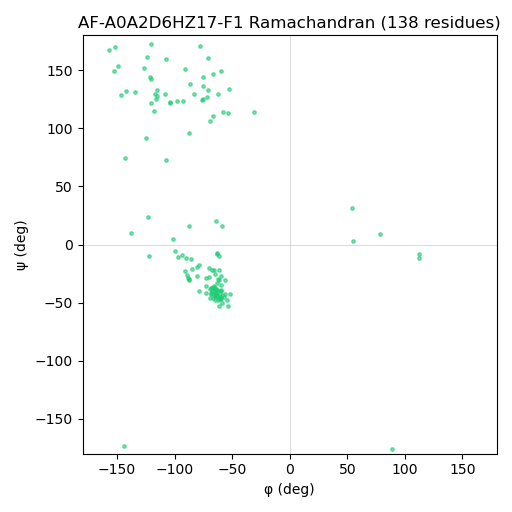E A N 1
ATOM 538 C CA . PHE A 1 68 ? -1.531 0.794 -7.806 1.00 88.56 68 PHE A CA 1
ATOM 539 C C . PHE A 1 68 ? -2.510 1.489 -8.759 1.00 88.56 68 PHE A C 1
ATOM 541 O O . PHE A 1 68 ? -2.931 0.896 -9.745 1.00 88.56 68 PHE A O 1
ATOM 548 N N . ASP A 1 69 ? -2.825 2.758 -8.494 1.00 85.00 69 ASP A N 1
ATOM 549 C CA . ASP A 1 69 ? -3.743 3.579 -9.284 1.00 85.00 69 ASP A CA 1
ATOM 550 C C . ASP A 1 69 ? -2.976 4.645 -10.085 1.00 85.00 69 ASP A C 1
ATOM 552 O O . ASP A 1 69 ? -2.945 5.826 -9.739 1.00 85.00 69 ASP A O 1
ATOM 556 N N . ARG A 1 70 ? -2.266 4.200 -11.131 1.00 84.94 70 ARG A N 1
ATOM 557 C CA . ARG A 1 70 ? -1.527 5.067 -12.067 1.00 84.94 70 ARG A CA 1
ATOM 558 C C . ARG A 1 70 ? -1.948 4.842 -13.513 1.00 84.94 70 ARG A C 1
ATOM 560 O O . ARG A 1 70 ? -2.466 3.787 -13.874 1.00 84.94 70 ARG A O 1
ATOM 567 N N . ILE A 1 71 ? -1.631 5.824 -14.359 1.00 84.75 71 ILE A N 1
ATOM 568 C CA . ILE A 1 71 ? -1.826 5.763 -15.812 1.00 84.75 71 ILE A CA 1
ATOM 569 C C . ILE A 1 71 ? -1.178 4.492 -16.384 1.00 84.75 71 ILE A C 1
ATOM 571 O O . ILE A 1 71 ? -0.039 4.158 -16.060 1.00 84.75 71 ILE A O 1
ATOM 575 N N . GLY A 1 72 ? -1.915 3.795 -17.253 1.00 82.38 72 GLY A N 1
ATOM 576 C CA . GLY A 1 72 ? -1.460 2.558 -17.894 1.00 82.38 72 GLY A CA 1
ATOM 577 C C . GLY A 1 72 ? -1.551 1.311 -17.007 1.00 82.38 72 GLY A C 1
ATOM 578 O O . GLY A 1 72 ? -1.030 0.266 -17.388 1.00 82.38 72 GLY A O 1
ATOM 579 N N . GLY A 1 73 ? -2.182 1.417 -15.833 1.00 82.00 73 GLY A N 1
ATOM 580 C CA . GLY A 1 73 ? -2.454 0.293 -14.943 1.00 82.00 73 GLY A CA 1
ATOM 581 C C . GLY A 1 73 ? -3.642 -0.572 -15.364 1.00 82.00 73 GLY A C 1
ATOM 582 O O . GLY A 1 73 ? -4.424 -0.220 -16.249 1.00 82.00 73 GLY A O 1
ATOM 583 N N . ARG A 1 74 ? -3.788 -1.710 -14.682 1.00 84.00 74 ARG A N 1
ATOM 584 C CA . ARG A 1 74 ? -4.977 -2.574 -14.735 1.00 84.00 74 ARG A CA 1
ATOM 585 C C . ARG A 1 74 ? -5.776 -2.454 -13.433 1.00 84.00 74 ARG A C 1
ATOM 587 O O . ARG A 1 74 ? -5.206 -2.041 -12.421 1.00 84.00 74 ARG A O 1
ATOM 594 N N . PRO A 1 75 ? -7.074 -2.817 -13.420 1.00 87.12 75 PRO A N 1
ATOM 595 C CA . PRO A 1 75 ? -7.862 -2.806 -12.193 1.00 87.12 75 PRO A CA 1
ATOM 596 C C . PRO A 1 75 ? -7.180 -3.623 -11.088 1.00 87.12 75 PRO A C 1
ATOM 598 O O . PRO A 1 75 ? -7.057 -4.840 -11.197 1.00 87.12 75 PRO A O 1
ATOM 601 N N . THR A 1 76 ? -6.733 -2.943 -10.031 1.00 88.50 76 THR A N 1
ATOM 602 C CA . THR A 1 76 ? -6.102 -3.575 -8.868 1.00 88.50 76 THR A CA 1
ATOM 603 C C . THR A 1 76 ? -7.094 -3.607 -7.713 1.00 88.50 76 THR A C 1
ATOM 605 O O . THR A 1 76 ? -7.551 -2.562 -7.247 1.00 88.50 76 THR A O 1
ATOM 608 N N . LEU A 1 77 ? -7.403 -4.794 -7.194 1.00 88.00 77 LEU A N 1
ATOM 609 C CA . LEU A 1 77 ? -8.175 -4.922 -5.963 1.00 88.00 77 LEU A CA 1
ATOM 610 C C . LEU A 1 77 ? -7.288 -4.579 -4.760 1.00 88.00 77 LEU A C 1
ATOM 612 O O . LEU A 1 77 ? -6.248 -5.198 -4.559 1.00 88.00 77 LEU A O 1
ATOM 616 N N . LEU A 1 78 ? -7.710 -3.632 -3.925 1.00 87.25 78 LEU A N 1
ATOM 617 C CA . LEU A 1 78 ? -7.018 -3.305 -2.678 1.00 87.25 78 LEU A CA 1
ATOM 618 C C . LEU A 1 78 ? -7.700 -4.010 -1.506 1.00 87.25 78 LEU A C 1
ATOM 620 O O . LEU A 1 78 ? -8.891 -3.821 -1.267 1.00 87.25 78 LEU A O 1
ATOM 624 N N . LYS A 1 79 ? -6.942 -4.807 -0.751 1.00 85.81 79 LYS A N 1
ATOM 625 C CA . LYS A 1 79 ? -7.398 -5.427 0.497 1.00 85.81 79 LYS A CA 1
ATOM 626 C C . LYS A 1 79 ? -6.580 -4.904 1.664 1.00 85.81 79 LYS A C 1
ATOM 628 O O . LYS A 1 79 ? -5.360 -5.015 1.668 1.00 85.81 79 LYS A O 1
ATOM 633 N N . VAL A 1 80 ? -7.262 -4.382 2.673 1.00 84.62 80 VAL A N 1
ATOM 634 C CA . VAL A 1 80 ? -6.655 -4.010 3.953 1.00 84.62 80 VAL A CA 1
ATOM 635 C C . VAL A 1 80 ? -7.034 -5.077 4.968 1.00 84.62 80 VAL A C 1
ATOM 637 O O . VAL A 1 80 ? -8.216 -5.366 5.150 1.00 84.62 80 VAL A O 1
ATOM 640 N N . VAL A 1 81 ? -6.038 -5.702 5.590 1.00 84.44 81 VAL A N 1
ATOM 641 C CA . VAL A 1 81 ? -6.262 -6.735 6.604 1.00 84.44 81 VAL A CA 1
ATOM 642 C C . VAL A 1 81 ? -6.275 -6.068 7.971 1.00 84.44 81 VAL A C 1
ATOM 644 O O . VAL A 1 81 ? -5.316 -5.397 8.335 1.00 84.44 81 VAL A O 1
ATOM 647 N N . LEU A 1 82 ? -7.363 -6.259 8.718 1.00 79.94 82 LEU A N 1
ATOM 648 C CA . LEU A 1 82 ? -7.511 -5.773 10.089 1.00 79.94 82 LEU A CA 1
ATOM 649 C C . LEU A 1 82 ? -7.750 -6.961 11.012 1.00 79.94 82 LEU A C 1
ATOM 651 O O . LEU A 1 82 ? -8.719 -7.709 10.831 1.00 79.94 82 LEU A O 1
ATOM 655 N N . ALA A 1 83 ? -6.886 -7.141 12.009 1.00 81.12 83 ALA A N 1
ATOM 656 C CA . ALA A 1 83 ? -7.120 -8.145 13.032 1.00 81.12 83 ALA A CA 1
ATOM 657 C C . ALA A 1 83 ? -8.191 -7.653 14.018 1.00 81.12 83 ALA A C 1
ATOM 659 O O . ALA A 1 83 ? -8.061 -6.587 14.625 1.00 81.12 83 ALA A O 1
ATOM 660 N N . ARG A 1 84 ? -9.255 -8.445 14.200 1.00 80.06 84 ARG A N 1
ATOM 661 C CA . ARG A 1 84 ? -10.340 -8.113 15.136 1.00 80.06 84 ARG A CA 1
ATOM 662 C C . ARG A 1 84 ? -9.861 -8.136 16.581 1.00 80.06 84 ARG A C 1
ATOM 664 O O . ARG A 1 84 ? -9.052 -8.993 16.938 1.00 80.06 84 ARG A O 1
ATOM 671 N N . LYS A 1 85 ? -10.432 -7.268 17.423 1.00 83.94 85 LYS A N 1
ATOM 672 C CA . LYS A 1 85 ? -10.075 -7.139 18.851 1.00 83.94 85 LYS A CA 1
ATOM 673 C C . LYS A 1 85 ? -8.575 -6.918 19.065 1.00 83.94 85 LYS A C 1
ATOM 675 O O . LYS A 1 85 ? -8.001 -7.385 20.050 1.00 83.94 85 LYS A O 1
ATOM 680 N N . SER A 1 86 ? -7.935 -6.249 18.116 1.00 83.62 86 SER A N 1
ATOM 681 C CA . SER A 1 86 ? -6.514 -5.943 18.159 1.00 83.62 86 SER A CA 1
ATOM 682 C C . SER A 1 86 ? -6.302 -4.436 18.124 1.00 83.62 86 SER A C 1
ATOM 684 O O . SER A 1 86 ? -7.229 -3.650 17.915 1.00 83.62 86 SER A O 1
ATOM 686 N N . TYR A 1 87 ? -5.052 -4.030 18.308 1.00 84.00 87 TYR A N 1
ATOM 687 C CA . TYR A 1 87 ? -4.675 -2.630 18.207 1.00 84.00 87 TYR A CA 1
ATOM 688 C C . TYR A 1 87 ? -4.945 -2.042 16.804 1.00 84.00 87 TYR A C 1
ATOM 690 O O . TYR A 1 87 ? -5.143 -0.832 16.683 1.00 84.00 87 TYR A O 1
ATOM 698 N N . ASP A 1 88 ? -5.046 -2.880 15.767 1.00 74.44 88 ASP A N 1
ATOM 699 C CA . ASP A 1 88 ? -5.331 -2.459 14.391 1.00 74.44 88 ASP A CA 1
ATOM 700 C C . ASP A 1 88 ? -6.675 -1.734 14.264 1.00 74.44 88 ASP A C 1
ATOM 702 O O . ASP A 1 88 ? -6.777 -0.778 13.499 1.00 74.44 88 ASP A O 1
ATOM 706 N N . GLU A 1 89 ? -7.694 -2.118 15.044 1.00 76.69 89 GLU A N 1
ATOM 707 C CA . GLU A 1 89 ? -9.004 -1.444 15.039 1.00 76.69 89 GLU A CA 1
ATOM 708 C C . GLU A 1 89 ? -8.881 0.009 15.518 1.00 76.69 89 GLU A C 1
ATOM 710 O O . GLU A 1 89 ? -9.485 0.918 14.948 1.00 76.69 89 GLU A O 1
ATOM 715 N N . LYS A 1 90 ? -8.032 0.250 16.525 1.00 80.94 90 LYS A N 1
ATOM 716 C CA . LYS A 1 90 ? -7.758 1.600 17.026 1.00 80.94 90 LYS A CA 1
ATOM 717 C C . LYS A 1 90 ? -6.995 2.431 15.996 1.00 80.94 90 LYS A C 1
ATOM 719 O O . LYS A 1 90 ? -7.300 3.608 15.821 1.00 80.94 90 LYS A O 1
ATOM 724 N N . VAL A 1 91 ? -6.011 1.838 15.317 1.00 75.88 91 VAL A N 1
ATOM 725 C CA . VAL A 1 91 ? -5.251 2.521 14.256 1.00 75.88 91 VAL A CA 1
ATOM 726 C C . VAL A 1 91 ? -6.159 2.860 13.078 1.00 75.88 91 VAL A C 1
ATOM 728 O O . VAL A 1 91 ? -6.119 3.990 12.601 1.00 75.88 91 VAL A O 1
ATOM 731 N N . ALA A 1 92 ? -7.016 1.929 12.656 1.00 73.69 92 ALA A N 1
ATOM 732 C CA . ALA A 1 92 ? -7.994 2.154 11.598 1.00 73.69 92 ALA A CA 1
ATOM 733 C C . ALA A 1 92 ? -8.945 3.313 11.935 1.00 73.69 92 ALA A C 1
ATOM 735 O O . ALA A 1 92 ? -9.161 4.174 11.085 1.00 73.69 92 ALA A O 1
ATOM 736 N N . GLY A 1 93 ? -9.436 3.384 13.180 1.00 72.94 93 GLY A N 1
ATOM 737 C CA . GLY A 1 93 ? -10.242 4.512 13.661 1.00 72.94 93 GLY A CA 1
ATOM 738 C C . GLY A 1 93 ? -9.498 5.846 13.560 1.00 72.94 93 GLY A C 1
ATOM 739 O O . GLY A 1 93 ? -9.976 6.772 12.919 1.00 72.94 93 GLY A O 1
ATOM 740 N N . ILE A 1 94 ? -8.265 5.913 14.078 1.00 77.25 94 ILE A N 1
ATOM 741 C CA . ILE A 1 94 ? -7.432 7.128 14.008 1.00 77.25 94 ILE A CA 1
ATOM 742 C C . ILE A 1 94 ? -7.161 7.554 12.557 1.00 77.25 94 ILE A C 1
ATOM 744 O O . ILE A 1 94 ? -7.105 8.748 12.262 1.00 77.25 94 ILE A O 1
ATOM 748 N N . LEU A 1 95 ? -6.935 6.602 11.650 1.00 68.88 95 LEU A N 1
ATOM 749 C CA . LEU A 1 95 ? -6.728 6.903 10.235 1.00 68.88 95 LEU A CA 1
ATOM 750 C C . LEU A 1 95 ? -8.001 7.454 9.597 1.00 68.88 95 LEU A C 1
ATOM 752 O O . LEU A 1 95 ? -7.919 8.467 8.911 1.00 68.88 95 LEU A O 1
ATOM 756 N N . ALA A 1 96 ? -9.157 6.834 9.842 1.00 71.38 96 ALA A N 1
ATOM 757 C CA . ALA A 1 96 ? -10.440 7.310 9.331 1.00 71.38 96 ALA A CA 1
ATOM 758 C C . ALA A 1 96 ? -10.745 8.733 9.827 1.00 71.38 96 ALA A C 1
ATOM 760 O O . ALA A 1 96 ? -11.025 9.616 9.017 1.00 71.38 96 ALA A O 1
ATOM 761 N N . ASP A 1 97 ? -10.557 8.976 11.126 1.00 72.81 97 ASP A N 1
ATOM 762 C CA . ASP A 1 97 ? -10.774 10.278 11.761 1.00 72.81 97 ASP A CA 1
ATOM 763 C C . ASP A 1 97 ? -9.857 11.370 11.205 1.00 72.81 97 ASP A C 1
ATOM 765 O O . ASP A 1 97 ? -10.225 12.538 11.196 1.00 72.81 97 ASP A O 1
ATOM 769 N N . LYS A 1 98 ? -8.650 11.018 10.747 1.00 64.81 98 LYS A N 1
ATOM 770 C CA . LYS A 1 98 ? -7.712 11.977 10.145 1.00 64.81 98 LYS A CA 1
ATOM 771 C C . LYS A 1 98 ? -7.926 12.165 8.647 1.00 64.81 98 LYS A C 1
ATOM 773 O O . LYS A 1 98 ? -7.635 13.240 8.136 1.00 64.81 98 LYS A O 1
ATOM 778 N N . ILE A 1 99 ? -8.405 11.145 7.936 1.00 63.06 99 ILE A N 1
ATOM 779 C CA . ILE A 1 99 ? -8.659 11.219 6.492 1.00 63.06 99 ILE A CA 1
ATOM 780 C C . ILE A 1 99 ? -9.815 12.175 6.198 1.00 63.06 99 ILE A C 1
ATOM 782 O O . ILE A 1 99 ? -9.723 12.943 5.246 1.00 63.06 99 ILE A O 1
ATOM 786 N N . THR A 1 100 ? -10.876 12.160 7.006 1.00 61.53 100 THR A N 1
ATOM 787 C CA . THR A 1 100 ? -12.059 12.999 6.763 1.00 61.53 100 THR A CA 1
ATOM 788 C C . THR A 1 100 ? -11.733 14.501 6.797 1.00 61.53 100 THR A C 1
ATOM 790 O O . THR A 1 100 ? -11.949 15.153 5.777 1.00 61.53 100 THR A O 1
ATOM 793 N N . PRO A 1 101 ? -11.091 15.052 7.848 1.00 55.97 101 PRO A N 1
ATOM 794 C CA . PRO A 1 101 ? -10.715 16.465 7.883 1.00 55.97 101 PRO A CA 1
ATOM 795 C C . PRO A 1 101 ? -9.711 16.852 6.795 1.00 55.97 101 PRO A C 1
ATOM 797 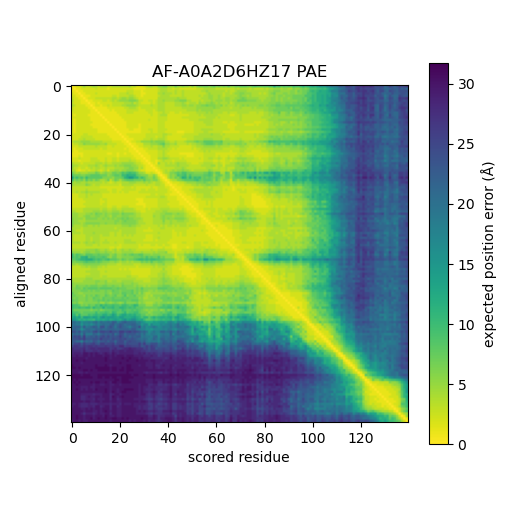O O . PRO A 1 101 ? -9.756 17.965 6.286 1.00 55.97 101 PRO A O 1
ATOM 800 N N . ILE A 1 102 ? -8.800 15.945 6.416 1.00 54.12 102 ILE A N 1
ATOM 801 C CA . ILE A 1 102 ? -7.832 16.201 5.339 1.00 54.12 102 ILE A CA 1
ATOM 802 C C . ILE A 1 102 ? -8.548 16.278 3.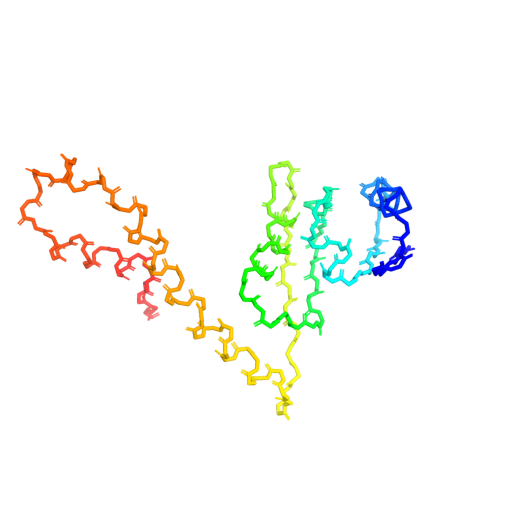988 1.00 54.12 102 ILE A C 1
ATOM 804 O O . ILE A 1 102 ? -8.261 17.173 3.201 1.00 54.12 102 ILE A O 1
ATOM 808 N N . LYS A 1 103 ? -9.506 15.386 3.724 1.00 54.50 103 LYS A N 1
ATOM 809 C CA . LYS A 1 103 ? -10.326 15.439 2.508 1.00 54.50 103 LYS A CA 1
ATOM 810 C C . LYS A 1 103 ? -11.195 16.689 2.459 1.00 54.50 103 LYS A C 1
ATOM 812 O O . LYS A 1 103 ? -11.303 17.290 1.399 1.00 54.50 103 LYS A O 1
ATOM 817 N N . GLU A 1 104 ? -11.779 17.088 3.584 1.00 55.66 104 GLU A N 1
ATOM 818 C CA . GLU A 1 104 ? -12.561 18.324 3.695 1.00 55.66 104 GLU A CA 1
ATOM 819 C C . GLU A 1 104 ? -11.692 19.567 3.468 1.00 55.66 104 GLU A C 1
ATOM 821 O O . GLU A 1 104 ? -12.088 20.462 2.725 1.00 55.66 104 GLU A O 1
ATOM 826 N N . PHE A 1 105 ? -10.485 19.600 4.036 1.00 41.66 105 PHE A N 1
ATOM 827 C CA . PHE A 1 105 ? -9.514 20.675 3.832 1.00 41.66 105 PHE A CA 1
ATOM 828 C C . PHE A 1 105 ? -9.031 20.754 2.376 1.00 41.66 105 PHE A C 1
ATOM 830 O O . PHE A 1 105 ? -9.065 21.824 1.776 1.00 41.66 105 PHE A O 1
ATOM 837 N N . LEU A 1 106 ? -8.648 19.621 1.776 1.00 43.31 106 LEU A N 1
ATOM 838 C CA . LEU A 1 106 ? -8.219 19.556 0.374 1.00 43.31 106 LEU A CA 1
ATOM 839 C C . LEU A 1 106 ? -9.355 19.903 -0.594 1.00 43.31 106 LEU A C 1
ATOM 841 O O . LEU A 1 106 ? -9.117 20.561 -1.605 1.00 43.31 106 LEU A O 1
ATOM 845 N N . ALA A 1 107 ? -10.589 19.493 -0.289 1.00 52.06 107 ALA A N 1
ATOM 846 C CA . ALA A 1 107 ? -11.759 19.924 -1.041 1.00 52.06 107 ALA A CA 1
ATOM 847 C C . ALA A 1 107 ? -11.936 21.444 -0.924 1.00 52.06 107 ALA A C 1
ATOM 849 O O . ALA A 1 107 ? -12.073 22.113 -1.942 1.00 52.06 107 ALA A O 1
ATOM 850 N N . ALA A 1 108 ? -11.863 22.010 0.284 1.00 46.47 108 ALA A N 1
ATOM 851 C CA . ALA A 1 108 ? -11.978 23.451 0.503 1.00 46.47 108 ALA A CA 1
ATOM 852 C C . ALA A 1 108 ? -10.899 24.260 -0.245 1.00 46.47 108 ALA A C 1
ATOM 854 O O . ALA A 1 108 ? -11.221 25.292 -0.830 1.00 46.47 108 ALA A O 1
ATOM 855 N N . GLU A 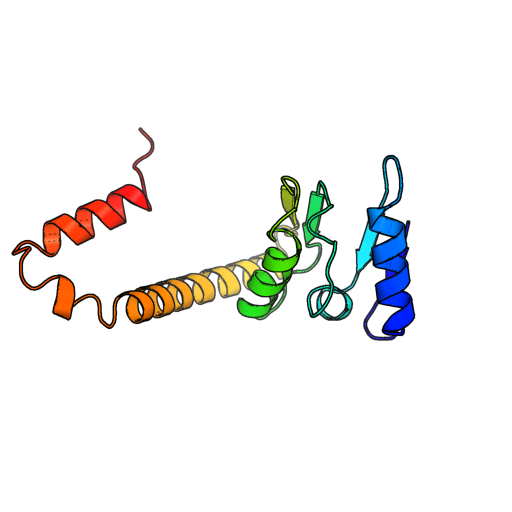1 109 ? -9.652 23.782 -0.297 1.00 43.53 109 GLU A N 1
ATOM 856 C CA . GLU A 1 109 ? -8.581 24.407 -1.090 1.00 43.53 109 GLU A CA 1
ATOM 857 C C . GLU A 1 109 ? -8.810 24.277 -2.604 1.00 43.53 109 GLU A C 1
ATOM 859 O O . GLU A 1 109 ? -8.560 25.229 -3.338 1.00 43.53 109 GLU A O 1
ATOM 864 N N . GLN A 1 110 ? -9.341 23.148 -3.094 1.00 40.94 110 GLN A N 1
ATOM 865 C CA . GLN A 1 110 ? -9.720 23.001 -4.510 1.00 40.94 110 GLN A CA 1
ATOM 866 C C . GLN A 1 110 ? -10.863 23.941 -4.928 1.00 40.94 110 GLN A C 1
ATOM 868 O O . GLN A 1 110 ? -10.959 24.291 -6.106 1.00 40.94 110 GLN A O 1
ATOM 873 N N . TYR A 1 111 ? -11.703 24.372 -3.983 1.00 39.81 111 TYR A N 1
ATOM 874 C CA . TYR A 1 111 ? -12.753 25.367 -4.211 1.00 39.81 111 TYR A CA 1
ATOM 875 C C . TYR A 1 111 ? -12.293 26.817 -3.972 1.00 39.81 111 TYR A C 1
ATOM 877 O O . TYR A 1 111 ? -12.986 27.740 -4.409 1.00 39.81 111 TYR A O 1
ATOM 885 N N . GLN A 1 112 ? -11.119 27.060 -3.372 1.00 40.16 112 GLN A N 1
ATOM 886 C CA . GLN A 1 112 ? -10.560 28.412 -3.270 1.00 40.16 112 GLN A CA 1
ATOM 887 C C . GLN A 1 112 ? -10.135 28.917 -4.657 1.00 40.16 112 GLN A C 1
ATOM 889 O O . GLN A 1 112 ? -9.142 28.484 -5.236 1.00 40.16 112 GLN A O 1
ATOM 894 N N . GLY A 1 113 ? -10.932 29.840 -5.203 1.00 45.97 113 GLY A N 1
ATOM 895 C CA . GLY A 1 113 ? -10.812 30.363 -6.569 1.00 45.97 113 GLY A CA 1
ATOM 896 C C . GLY A 1 113 ? -11.963 29.962 -7.501 1.00 45.97 113 GLY A C 1
ATOM 897 O O . GLY A 1 113 ? -12.070 30.504 -8.602 1.00 45.97 113 GLY A O 1
ATOM 898 N N . MET A 1 114 ? -12.860 29.063 -7.070 1.00 38.75 114 MET A N 1
ATOM 899 C CA . MET A 1 114 ? -14.170 28.889 -7.716 1.00 38.75 114 MET A CA 1
ATOM 900 C C . MET A 1 114 ? -15.182 29.949 -7.271 1.00 38.75 114 MET A C 1
ATOM 902 O O . MET A 1 114 ? -16.121 30.194 -8.022 1.00 38.75 114 MET A O 1
ATOM 906 N N . ASP A 1 115 ? -14.963 30.630 -6.142 1.00 40.69 115 ASP A N 1
ATOM 907 C CA . ASP A 1 115 ? -15.821 31.728 -5.669 1.00 40.69 115 ASP A CA 1
ATOM 908 C C . ASP A 1 115 ? -15.964 32.847 -6.721 1.00 40.69 115 ASP A C 1
ATOM 910 O O . ASP A 1 115 ? -17.077 33.268 -7.030 1.00 40.69 115 ASP A O 1
ATOM 914 N N . ASP A 1 116 ? -14.869 33.229 -7.392 1.00 40.34 116 ASP A N 1
ATOM 915 C CA . ASP A 1 116 ? -14.890 34.244 -8.460 1.00 40.34 116 ASP A CA 1
ATOM 916 C C . ASP A 1 116 ? -15.602 33.771 -9.745 1.00 40.34 116 ASP A C 1
ATOM 918 O O . ASP A 1 116 ? -16.042 34.588 -10.556 1.00 40.34 116 ASP A O 1
ATOM 922 N N . LYS A 1 117 ? -15.749 32.452 -9.948 1.00 40.66 117 LYS A N 1
ATOM 923 C CA . LYS A 1 117 ? -16.499 31.860 -11.075 1.00 40.66 117 LYS A CA 1
ATOM 924 C C . LYS A 1 117 ? -17.939 31.477 -10.718 1.00 40.66 117 LYS A C 1
ATOM 926 O O . LYS A 1 117 ? -18.712 31.174 -11.625 1.00 40.66 117 LYS A O 1
ATOM 931 N N . LEU A 1 118 ? -18.301 31.497 -9.435 1.00 37.72 118 LEU A N 1
ATOM 932 C CA . LEU A 1 118 ? -19.624 31.139 -8.914 1.00 37.72 118 LEU A CA 1
ATOM 933 C C . LEU A 1 118 ? -20.500 32.357 -8.578 1.00 37.72 118 LEU A C 1
ATOM 935 O O . LEU A 1 118 ? -21.639 32.173 -8.158 1.00 37.72 118 LEU A O 1
ATOM 939 N N . LEU A 1 119 ? -20.034 33.580 -8.869 1.00 36.66 119 LEU A N 1
ATOM 940 C CA . LEU A 1 119 ? -20.753 34.865 -8.736 1.00 36.66 119 LEU A CA 1
ATOM 941 C C . LEU A 1 119 ? -22.068 34.996 -9.549 1.00 36.66 119 LEU A C 1
ATOM 943 O O . LEU A 1 119 ? -22.565 36.101 -9.747 1.00 36.66 119 LEU A O 1
ATOM 947 N N . GLY A 1 120 ? -22.647 33.898 -10.040 1.00 45.00 120 GLY A N 1
ATOM 948 C CA . GLY A 1 120 ? -23.891 33.900 -10.813 1.00 45.00 120 GLY A CA 1
ATOM 949 C C . GLY A 1 120 ? -24.888 32.796 -10.463 1.00 45.00 120 GLY A C 1
ATOM 950 O O . GLY A 1 120 ? -25.836 32.606 -11.221 1.00 45.00 120 GLY A O 1
ATOM 951 N N . ILE A 1 121 ? -24.694 32.041 -9.376 1.00 46.66 121 ILE A N 1
ATOM 952 C CA . ILE A 1 121 ? -25.649 31.004 -8.959 1.00 46.66 121 ILE A CA 1
ATOM 953 C C . ILE A 1 121 ? -26.061 31.277 -7.510 1.00 46.66 121 ILE A C 1
ATOM 955 O O . ILE A 1 121 ? -25.424 30.811 -6.572 1.00 46.66 121 ILE A O 1
ATOM 959 N N . ASP A 1 122 ? -27.146 32.038 -7.357 1.00 48.84 122 ASP A N 1
ATOM 960 C CA . ASP A 1 122 ? -27.721 32.563 -6.103 1.00 48.84 122 ASP A CA 1
ATOM 961 C C . ASP A 1 122 ? -28.251 31.506 -5.106 1.00 48.84 122 ASP A C 1
ATOM 963 O O . ASP A 1 122 ? -29.057 31.822 -4.235 1.00 48.84 122 ASP A O 1
ATOM 967 N N . ASP A 1 123 ? -27.832 30.243 -5.188 1.00 55.38 123 ASP A N 1
ATOM 968 C CA . ASP A 1 123 ? -28.351 29.211 -4.287 1.00 55.38 123 ASP A CA 1
ATOM 969 C C . ASP A 1 123 ? -27.281 28.190 -3.878 1.00 55.38 123 ASP A C 1
ATOM 971 O O . ASP A 1 123 ? -27.224 27.041 -4.336 1.00 55.38 123 ASP A O 1
ATOM 975 N N . HIS A 1 124 ? -26.397 28.654 -2.992 1.00 51.62 124 HIS A N 1
ATOM 976 C CA . HIS A 1 124 ? -25.349 27.857 -2.353 1.00 51.62 124 HIS A CA 1
ATOM 977 C C . HIS A 1 124 ? -25.898 26.630 -1.607 1.00 51.62 124 HIS A C 1
ATOM 979 O O . HIS A 1 124 ? -25.215 25.601 -1.538 1.00 51.62 124 HIS A O 1
ATOM 985 N N . ASP A 1 125 ? -27.118 26.705 -1.072 1.00 53.66 125 ASP A N 1
ATOM 986 C CA . ASP A 1 125 ? -27.718 25.614 -0.304 1.00 53.66 125 ASP A CA 1
ATOM 987 C C . ASP A 1 125 ? -28.121 24.452 -1.217 1.00 53.66 125 ASP A C 1
ATOM 989 O O . ASP A 1 125 ? -27.891 23.283 -0.886 1.00 53.66 125 ASP A O 1
ATOM 993 N N . ARG A 1 126 ? -28.592 24.751 -2.434 1.00 52.22 126 ARG A N 1
ATOM 994 C CA . ARG A 1 126 ? -28.901 23.728 -3.440 1.00 52.22 126 ARG A CA 1
ATOM 995 C C . ARG A 1 126 ? -27.658 22.985 -3.933 1.00 52.22 126 ARG A C 1
ATOM 997 O O . ARG A 1 126 ? -27.711 21.777 -4.171 1.00 52.22 126 ARG A O 1
ATOM 1004 N N . MET A 1 127 ? -26.528 23.683 -4.062 1.00 50.94 127 MET A N 1
ATOM 1005 C CA . MET A 1 127 ? -25.261 23.066 -4.469 1.00 50.94 127 MET A CA 1
ATOM 1006 C C . MET A 1 127 ? -24.718 22.148 -3.371 1.00 50.94 127 MET A C 1
ATOM 1008 O O . MET A 1 127 ? -24.374 21.000 -3.660 1.00 50.94 127 MET A O 1
ATOM 1012 N N . LYS A 1 128 ? -24.720 22.604 -2.109 1.00 51.16 128 LYS A N 1
ATOM 1013 C CA . LYS A 1 128 ? -24.338 21.772 -0.957 1.00 51.16 128 LYS A CA 1
ATOM 1014 C C . LYS A 1 128 ? -25.195 20.514 -0.861 1.00 51.16 128 LYS A C 1
ATOM 1016 O O . LYS A 1 128 ? -24.644 19.428 -0.707 1.00 51.16 128 LYS A O 1
ATOM 1021 N N . ALA A 1 129 ? -26.512 20.637 -1.030 1.00 54.91 129 ALA A N 1
ATOM 1022 C CA . ALA A 1 129 ? -27.416 19.489 -1.045 1.00 54.91 129 ALA A CA 1
ATOM 1023 C C . ALA A 1 129 ? -27.085 18.500 -2.179 1.00 54.91 129 ALA A C 1
ATOM 1025 O O . ALA A 1 129 ? -27.078 17.293 -1.954 1.00 54.91 129 ALA A O 1
ATOM 1026 N N . SER A 1 130 ? -26.735 18.991 -3.376 1.00 46.50 130 SER A N 1
ATOM 1027 C CA . SER A 1 130 ? -26.362 18.126 -4.507 1.00 46.50 130 SER A CA 1
ATOM 1028 C C . SER A 1 130 ? -25.044 17.374 -4.289 1.00 46.50 130 SER A C 1
ATOM 1030 O O . SER A 1 130 ? -24.938 16.204 -4.650 1.00 46.50 130 SER A O 1
ATOM 1032 N N . VAL A 1 131 ? -24.058 18.013 -3.653 1.00 49.06 131 VAL A N 1
ATOM 1033 C CA . VAL A 1 131 ? -22.755 17.404 -3.348 1.00 49.06 131 VAL A CA 1
ATOM 1034 C C . VAL A 1 131 ? -22.895 16.380 -2.225 1.00 49.06 131 VAL A C 1
ATOM 1036 O O . VAL A 1 131 ? -22.352 15.285 -2.330 1.00 49.06 131 VAL A O 1
ATOM 1039 N N . LEU A 1 132 ? -23.677 16.693 -1.188 1.00 51.69 132 LEU A N 1
ATOM 1040 C CA . LEU A 1 132 ? -23.982 15.752 -0.110 1.00 51.69 132 LEU A CA 1
ATOM 1041 C C . LEU A 1 132 ? -24.764 14.537 -0.630 1.00 51.69 132 LEU A C 1
ATOM 1043 O O . LEU A 1 132 ? -24.420 13.411 -0.290 1.00 51.69 132 LEU A O 1
ATOM 1047 N N . SER A 1 133 ? -25.741 14.741 -1.517 1.00 49.78 133 SER A N 1
ATOM 1048 C CA . SER A 1 133 ? -26.488 13.651 -2.159 1.00 49.78 133 SER A CA 1
ATOM 1049 C C . SER A 1 133 ? -25.603 12.780 -3.062 1.00 49.78 133 SER A C 1
ATOM 1051 O O . SER A 1 133 ? -25.717 11.559 -3.035 1.00 49.78 133 SER A O 1
ATOM 1053 N N . ALA A 1 134 ? -24.669 13.375 -3.813 1.00 49.53 134 ALA A N 1
ATOM 1054 C CA . ALA A 1 134 ? -23.730 12.628 -4.652 1.00 49.53 134 ALA A CA 1
ATOM 1055 C C . ALA A 1 134 ? -22.682 11.837 -3.843 1.00 49.53 134 ALA A C 1
ATOM 1057 O O . ALA A 1 134 ? -22.187 10.817 -4.319 1.00 49.53 134 ALA A O 1
ATOM 1058 N N . LEU A 1 135 ? -22.331 12.303 -2.639 1.00 40.47 135 LEU A N 1
ATOM 1059 C CA . LEU A 1 135 ? -21.339 11.667 -1.764 1.00 40.47 135 LEU A CA 1
ATOM 1060 C C . LEU A 1 135 ? -21.932 10.597 -0.840 1.00 40.47 135 LEU A C 1
ATOM 1062 O O . LEU A 1 135 ? -21.232 9.643 -0.505 1.00 40.47 135 LEU A O 1
ATOM 1066 N N . PHE A 1 136 ? -23.192 10.752 -0.434 1.00 52.25 136 PHE A N 1
ATOM 1067 C CA . PHE A 1 136 ? -23.846 9.906 0.569 1.00 52.25 136 PHE A CA 1
ATOM 1068 C C . PHE A 1 136 ? -25.129 9.246 0.063 1.00 52.25 136 PHE A C 1
ATOM 1070 O O . PHE A 1 136 ? -25.980 8.939 0.890 1.00 52.25 136 PHE A O 1
ATOM 1077 N N . GLY A 1 137 ? -25.274 9.074 -1.260 1.00 40.41 137 GLY A N 1
ATOM 1078 C CA . GLY A 1 137 ? -26.479 8.555 -1.919 1.00 40.41 137 GLY A CA 1
ATOM 1079 C C . GLY A 1 137 ? -27.242 7.559 -1.049 1.00 40.41 137 GLY A C 1
ATOM 1080 O O . GLY A 1 137 ? -26.699 6.514 -0.697 1.00 40.41 137 GLY A O 1
ATOM 1081 N N . GLU A 1 138 ? -28.455 7.947 -0.648 1.00 44.25 138 GLU A N 1
ATOM 1082 C CA . GLU A 1 138 ? -29.313 7.151 0.225 1.00 44.25 138 GLU A CA 1
ATOM 1083 C C . GLU A 1 138 ? -29.559 5.790 -0.440 1.00 44.25 138 GLU A C 1
ATOM 1085 O O . GLU A 1 138 ? -30.141 5.712 -1.523 1.00 44.25 138 GLU A O 1
ATOM 1090 N N . GLU A 1 139 ? -29.051 4.724 0.182 1.00 40.50 139 GLU A N 1
ATOM 1091 C CA . GLU A 1 139 ? -29.463 3.356 -0.123 1.00 40.50 139 GLU A CA 1
ATOM 1092 C C . GLU A 1 139 ? -30.932 3.209 0.314 1.00 40.50 139 GLU A C 1
ATOM 1094 O O . GLU A 1 139 ? -31.230 3.264 1.509 1.00 40.50 139 GLU A O 1
ATOM 1099 N N . GLU A 1 140 ? -31.837 3.078 -0.663 1.00 38.81 140 GLU A N 1
ATOM 1100 C CA . GLU A 1 140 ? -33.214 2.579 -0.484 1.00 38.81 140 GLU A CA 1
ATOM 1101 C C . GLU A 1 140 ? -33.226 1.071 -0.184 1.00 38.81 140 GLU A C 1
ATOM 1103 O O . GLU A 1 140 ? -32.505 0.315 -0.883 1.00 38.81 140 GLU A O 1
#

Foldseek 3Di:
DEEDEPPDDPVNLQVRLVCVLPDPDDDDYYYDLVNCLPPDANLLQAQEDEAADDDQELVSVVSSVVRNVDPPGDHYHYHYDADPPDCSVVSVVNNVVVVVVVVVVVVVVVCVVCVVVCVPPPCPPVVVVVVCCVVPPDDD

Secondary structure (DSSP, 8-state):
-EEE-TTS-HHHHHHHHHHHTT--SS--EEE-HHHHSSS--SGGG-SEEEESS--SSHHHHHHHHHHHS-TT---PEEEE---TTSHHHHHHHHHHHHHHHHHHHHHHHHHTTTGGG-TT---HHHHHHHHHHHHH----